Protein AF-A0A519R8Z2-F1 (afdb_monomer_lite)

pLDDT: mean 84.13, std 6.94, range [54.97, 96.38]

Sequence (115 aa):
MSITLKQIQAIGHFLSYYRSDLIYINQFQDFKRGNISAENYIKKDIGSFYSFLIEFR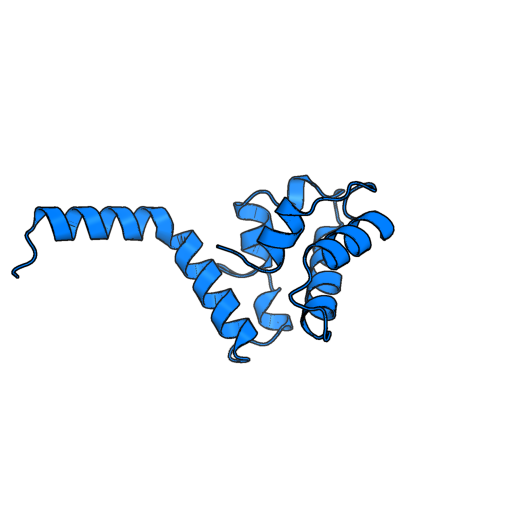VVRNFPSGTVHKLLAETAEWIKTAEADNVDLFAAKLANEGLTRGNLMVSMASKILFPL

Ra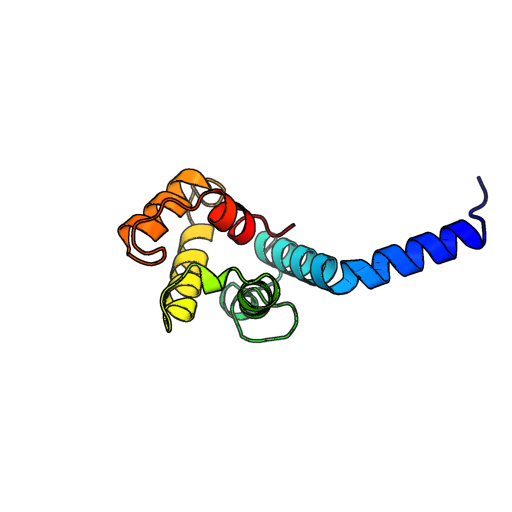dius of gyration: 16.5 Å; chains: 1; bounding box: 48×25×40 Å

Secondary structure (DSSP, 8-state):
-PPPHHHHHHHHHHHHHSHHHHHHHHHHHHHHTTSS-HHHHHSSSTTSHHHHHHHTTGGGGS-TT-HHHHHHHHHHHTTSTTTT-HHHHHHHHHHTTTTTT---HHHHHHHHS--

Foldseek 3Di:
DDQDPVNVVVVVVVCVVCVLLVLLQVLLVCVVVVVADLCRQCDPDRSHLLVVCVVVVLQVLFDPPCSVVVSVLLSVLCPDPCLVVLQVSLCVCLVVCGRPNDSDSVSSCCSSRVD

Structure (mmCIF, N/CA/C/O backbone):
data_AF-A0A519R8Z2-F1
#
_entry.id   AF-A0A519R8Z2-F1
#
loop_
_atom_site.group_PDB
_atom_site.id
_atom_site.type_symbol
_atom_site.label_atom_id
_atom_site.label_alt_id
_atom_site.label_comp_id
_atom_site.label_asym_id
_atom_site.label_entity_id
_atom_site.label_seq_id
_atom_site.pdbx_PDB_ins_code
_atom_site.Cartn_x
_atom_site.Cartn_y
_atom_site.Cartn_z
_atom_site.occupancy
_atom_site.B_iso_or_equiv
_atom_site.auth_seq_id
_atom_site.auth_comp_id
_atom_site.auth_asym_id
_atom_site.auth_atom_id
_atom_site.pdbx_PDB_model_num
ATOM 1 N N . MET A 1 1 ? 27.639 -12.906 -22.814 1.00 56.62 1 MET A N 1
ATOM 2 C CA . MET A 1 1 ? 26.618 -12.273 -23.679 1.00 56.62 1 MET A CA 1
ATOM 3 C C . MET A 1 1 ? 26.736 -10.765 -23.474 1.00 56.62 1 MET A C 1
ATOM 5 O O . MET A 1 1 ? 26.652 -10.339 -22.332 1.00 56.62 1 MET A O 1
ATOM 9 N N . SER A 1 2 ? 27.067 -9.990 -24.513 1.00 70.31 2 SER A N 1
ATOM 10 C CA . SER A 1 2 ? 27.267 -8.531 -24.414 1.00 70.31 2 SER A CA 1
ATOM 11 C C . SER A 1 2 ? 25.931 -7.806 -24.593 1.00 70.31 2 SER A C 1
ATOM 13 O O . SER A 1 2 ? 25.198 -8.119 -25.530 1.00 70.31 2 SER A O 1
ATOM 15 N N . ILE A 1 3 ? 25.603 -6.875 -23.694 1.00 73.50 3 ILE A N 1
ATOM 16 C CA . ILE A 1 3 ? 24.397 -6.043 -23.794 1.00 73.50 3 ILE A CA 1
ATOM 17 C C . ILE A 1 3 ? 24.627 -4.981 -24.880 1.00 73.50 3 ILE A C 1
ATOM 19 O O . ILE A 1 3 ? 25.609 -4.244 -24.854 1.00 73.50 3 ILE A O 1
ATOM 23 N N . THR A 1 4 ? 23.711 -4.892 -25.840 1.00 91.38 4 THR A N 1
ATOM 24 C CA . THR A 1 4 ? 23.748 -3.914 -26.939 1.00 91.38 4 THR A CA 1
ATOM 25 C C . THR A 1 4 ? 23.220 -2.543 -26.503 1.00 91.38 4 THR A C 1
ATOM 27 O O . THR A 1 4 ? 22.383 -2.444 -25.606 1.00 91.38 4 THR A O 1
ATOM 30 N N . LEU A 1 5 ? 23.622 -1.469 -27.194 1.00 91.75 5 LEU A N 1
ATOM 31 C CA . LEU A 1 5 ? 23.120 -0.109 -26.933 1.00 91.75 5 LEU A CA 1
ATOM 32 C C . LEU A 1 5 ? 21.580 -0.021 -26.970 1.00 91.75 5 LEU A C 1
ATOM 34 O O . LEU A 1 5 ? 20.979 0.657 -26.141 1.00 91.75 5 LEU A O 1
ATOM 38 N N . LYS A 1 6 ? 20.936 -0.767 -27.879 1.00 90.25 6 LYS A N 1
ATOM 39 C CA . LYS A 1 6 ? 19.469 -0.849 -27.973 1.00 90.25 6 LYS A CA 1
ATOM 40 C C . LYS A 1 6 ? 18.841 -1.472 -26.727 1.00 90.25 6 LYS A C 1
ATOM 42 O O . LYS A 1 6 ? 17.801 -1.009 -26.275 1.00 90.25 6 LYS A O 1
ATOM 47 N N . GLN A 1 7 ? 19.472 -2.500 -26.159 1.00 88.94 7 GLN A N 1
ATOM 48 C CA . GLN A 1 7 ? 19.004 -3.121 -24.918 1.00 88.94 7 GLN A CA 1
ATOM 49 C C . GLN A 1 7 ? 19.158 -2.166 -23.729 1.00 88.94 7 GLN A C 1
ATOM 51 O O . GLN A 1 7 ? 18.234 -2.061 -22.931 1.00 88.94 7 GLN A O 1
ATOM 56 N N . ILE A 1 8 ? 20.261 -1.411 -23.648 1.00 90.31 8 ILE A N 1
ATOM 57 C CA . ILE A 1 8 ? 20.450 -0.382 -22.609 1.00 90.31 8 ILE A CA 1
ATOM 58 C C . ILE A 1 8 ? 19.357 0.689 -22.703 1.00 90.31 8 ILE A C 1
ATOM 60 O O . ILE A 1 8 ? 18.742 1.029 -21.696 1.00 90.31 8 ILE A O 1
ATOM 64 N N . GLN A 1 9 ? 19.072 1.186 -23.910 1.00 90.12 9 GLN A N 1
ATOM 65 C CA . GLN A 1 9 ? 18.017 2.179 -24.134 1.00 90.12 9 GLN A CA 1
ATOM 66 C C . GLN A 1 9 ? 16.630 1.637 -23.780 1.00 90.12 9 GLN A C 1
ATOM 68 O O . GLN A 1 9 ? 15.874 2.310 -23.085 1.00 90.12 9 GLN A O 1
ATOM 73 N N . ALA A 1 10 ? 16.305 0.414 -24.204 1.00 86.88 10 ALA A N 1
ATOM 74 C CA . ALA A 1 10 ? 15.031 -0.220 -23.879 1.00 86.88 10 ALA A CA 1
ATOM 75 C C . ALA A 1 10 ? 14.844 -0.380 -22.361 1.00 86.88 10 ALA A C 1
ATOM 77 O O . ALA A 1 10 ? 13.778 -0.058 -21.839 1.00 86.88 10 ALA A O 1
ATOM 78 N N . ILE A 1 11 ? 15.893 -0.798 -21.643 1.00 87.75 11 ILE A N 1
ATOM 79 C CA . ILE A 1 11 ? 15.880 -0.893 -20.178 1.00 87.75 11 ILE A CA 1
ATOM 80 C C . ILE A 1 11 ? 15.718 0.495 -19.548 1.00 87.75 11 ILE A C 1
ATOM 82 O O . ILE A 1 11 ? 14.903 0.660 -18.647 1.00 87.75 11 ILE A O 1
ATOM 86 N N . GLY A 1 12 ? 16.434 1.509 -20.040 1.00 85.50 12 GLY A N 1
ATOM 87 C CA . GLY A 1 12 ? 16.301 2.885 -19.557 1.00 85.50 12 GLY A CA 1
ATOM 88 C C . GLY A 1 12 ? 14.881 3.436 -19.715 1.00 85.50 12 GLY A C 1
ATOM 89 O O . GLY A 1 12 ? 14.336 4.014 -18.777 1.00 85.50 12 GLY A O 1
ATOM 90 N N . HIS A 1 13 ? 14.248 3.203 -20.868 1.00 85.06 13 HIS A N 1
ATOM 91 C CA . HIS A 1 13 ? 12.859 3.597 -21.106 1.00 85.06 13 HIS A CA 1
ATOM 92 C C . HIS A 1 13 ? 11.881 2.847 -20.204 1.00 85.06 13 HIS A C 1
ATOM 94 O O . HIS A 1 13 ? 11.001 3.477 -19.623 1.00 85.06 13 HIS A O 1
ATOM 100 N N . PHE A 1 14 ? 12.061 1.535 -20.043 1.00 81.56 14 PHE A N 1
ATOM 101 C CA . PHE A 1 14 ? 11.261 0.728 -19.127 1.00 81.56 14 PHE A CA 1
ATOM 102 C C . PHE A 1 14 ? 11.357 1.264 -17.691 1.00 81.56 14 PHE A C 1
ATOM 104 O O . PHE A 1 14 ? 10.345 1.609 -17.090 1.00 81.56 14 PHE A O 1
ATOM 111 N N . LEU A 1 15 ? 12.572 1.435 -17.164 1.00 82.12 15 LEU A N 1
ATOM 112 C CA . LEU A 1 15 ? 12.787 1.942 -15.806 1.00 82.12 15 LEU A CA 1
ATOM 113 C C . LEU A 1 15 ? 12.250 3.364 -15.620 1.00 82.12 15 LEU A C 1
ATOM 115 O O . LEU A 1 15 ? 11.738 3.685 -14.554 1.00 82.12 15 LEU A O 1
ATOM 119 N N . SER A 1 16 ? 12.348 4.216 -16.644 1.00 80.62 16 SER A N 1
ATOM 120 C CA . SER A 1 16 ? 11.784 5.565 -16.589 1.00 80.62 16 SER A CA 1
ATOM 121 C C . SER A 1 16 ? 10.258 5.553 -16.578 1.00 80.62 16 SER A C 1
ATOM 123 O O . SER A 1 16 ? 9.664 6.407 -15.925 1.00 80.62 16 SER A O 1
ATOM 125 N N . TYR A 1 17 ? 9.634 4.627 -17.309 1.00 83.69 17 TYR A N 1
ATOM 126 C CA . TYR A 1 17 ? 8.181 4.500 -17.382 1.00 83.69 17 TYR A CA 1
ATOM 127 C C . TYR A 1 17 ? 7.602 3.995 -16.056 1.00 83.69 17 TYR A C 1
ATOM 129 O O . TYR A 1 17 ? 6.640 4.567 -15.559 1.00 83.69 17 TYR A O 1
ATOM 137 N N . TYR A 1 18 ? 8.248 2.995 -15.451 1.00 83.69 18 TYR A N 1
ATOM 138 C CA . TYR A 1 18 ? 7.818 2.368 -14.195 1.00 83.69 18 TYR A CA 1
ATOM 139 C C . TYR A 1 18 ? 8.465 2.976 -12.947 1.00 83.69 18 TYR A C 1
ATOM 141 O O . TYR A 1 18 ? 8.435 2.388 -11.868 1.00 83.69 18 TYR A O 1
ATOM 149 N N . ARG A 1 19 ? 9.112 4.142 -13.067 1.00 84.44 19 ARG A N 1
ATOM 150 C CA . ARG A 1 19 ? 9.895 4.722 -11.967 1.00 84.44 19 ARG A CA 1
ATOM 151 C C . ARG A 1 19 ? 9.046 4.930 -10.713 1.00 84.44 19 ARG A C 1
ATOM 153 O O . ARG A 1 19 ? 9.517 4.624 -9.622 1.00 84.44 19 ARG A O 1
ATOM 160 N N . SER A 1 20 ? 7.830 5.453 -10.871 1.00 81.38 20 SER A N 1
ATOM 161 C CA . SER A 1 20 ? 6.898 5.651 -9.757 1.00 81.38 20 SER A CA 1
ATOM 162 C C . SER A 1 20 ? 6.493 4.317 -9.134 1.00 81.38 20 SER A C 1
ATOM 164 O O . SER A 1 20 ? 6.625 4.165 -7.923 1.00 81.38 20 SER A O 1
ATOM 166 N N . ASP A 1 21 ? 6.085 3.335 -9.947 1.00 81.69 21 ASP A N 1
ATOM 167 C CA . ASP A 1 21 ? 5.695 1.999 -9.476 1.00 81.69 21 ASP A CA 1
ATOM 168 C C . ASP A 1 21 ? 6.823 1.357 -8.651 1.00 81.69 21 ASP A C 1
ATOM 170 O O . ASP A 1 21 ? 6.616 0.939 -7.514 1.00 81.69 21 ASP A O 1
ATOM 174 N N . LEU A 1 22 ? 8.060 1.393 -9.162 1.00 83.81 22 LEU A N 1
ATOM 175 C CA . LEU A 1 22 ? 9.239 0.855 -8.476 1.00 83.81 22 LEU A CA 1
ATOM 176 C C . LEU A 1 22 ? 9.524 1.549 -7.135 1.00 83.81 22 LEU A C 1
ATOM 178 O O . LEU A 1 22 ? 9.962 0.889 -6.191 1.00 83.81 22 LEU A O 1
ATOM 182 N N . ILE A 1 23 ? 9.271 2.858 -7.026 1.00 86.62 23 ILE A N 1
ATOM 183 C CA . ILE A 1 23 ? 9.398 3.590 -5.757 1.00 86.62 23 ILE A CA 1
ATOM 184 C C . ILE A 1 23 ? 8.367 3.076 -4.745 1.00 86.62 23 ILE A C 1
ATOM 186 O O . ILE A 1 23 ? 8.739 2.788 -3.606 1.00 86.62 23 ILE A O 1
ATOM 190 N N . TYR A 1 24 ? 7.102 2.929 -5.150 1.00 85.06 24 TYR A N 1
ATOM 191 C CA . TYR A 1 24 ? 6.031 2.454 -4.269 1.00 85.06 24 TYR A CA 1
ATOM 192 C C . TYR A 1 24 ? 6.246 1.004 -3.823 1.00 85.06 24 TYR A C 1
ATOM 194 O O . TYR A 1 24 ? 6.123 0.713 -2.630 1.00 85.06 24 TYR A O 1
ATOM 202 N N . ILE A 1 25 ? 6.649 0.120 -4.744 1.00 82.69 25 ILE A N 1
ATOM 203 C CA . ILE A 1 25 ? 7.022 -1.266 -4.429 1.00 82.69 25 ILE A CA 1
ATOM 204 C C . ILE A 1 25 ? 8.157 -1.278 -3.404 1.00 82.69 25 ILE A C 1
ATOM 206 O O . ILE A 1 25 ? 8.071 -1.985 -2.400 1.00 82.69 25 ILE A O 1
ATOM 210 N N . ASN A 1 26 ? 9.216 -0.489 -3.621 1.00 85.19 26 ASN A N 1
ATOM 211 C CA . ASN A 1 26 ? 10.356 -0.476 -2.709 1.00 85.19 26 ASN A CA 1
ATOM 212 C C . ASN A 1 26 ? 9.964 0.025 -1.310 1.00 85.19 26 ASN A C 1
ATOM 214 O O . ASN A 1 26 ? 10.293 -0.630 -0.324 1.00 85.19 26 ASN A O 1
ATOM 218 N N . GLN A 1 27 ? 9.206 1.124 -1.212 1.00 85.44 27 GLN A N 1
ATOM 219 C CA . GLN A 1 27 ? 8.735 1.629 0.084 1.00 85.44 27 GLN A CA 1
ATOM 220 C C . GLN A 1 27 ? 7.832 0.625 0.812 1.00 85.44 27 GLN A C 1
ATOM 222 O O . GLN A 1 27 ? 7.939 0.475 2.028 1.00 85.44 27 GLN A O 1
ATOM 227 N N . PHE A 1 28 ? 6.973 -0.094 0.086 1.00 83.38 28 PHE A N 1
ATOM 228 C CA . PHE A 1 28 ? 6.140 -1.141 0.676 1.00 83.38 28 PHE A CA 1
ATOM 229 C C . PHE A 1 28 ? 6.970 -2.322 1.204 1.00 83.38 28 PHE A C 1
ATOM 231 O O . PHE A 1 28 ? 6.727 -2.806 2.310 1.00 83.38 28 PHE A O 1
ATOM 238 N N . GLN A 1 29 ? 7.982 -2.766 0.453 1.00 83.31 29 GLN A N 1
ATOM 239 C CA . GLN A 1 29 ? 8.890 -3.829 0.896 1.00 83.31 29 GLN A CA 1
ATOM 240 C C . GLN A 1 29 ? 9.707 -3.410 2.120 1.00 83.31 29 GLN A C 1
ATOM 242 O O . GLN A 1 29 ? 9.857 -4.193 3.057 1.00 83.31 29 GLN A O 1
ATOM 247 N N . ASP A 1 30 ? 10.199 -2.172 2.141 1.00 86.50 30 ASP A N 1
ATOM 248 C CA . ASP A 1 30 ? 10.903 -1.616 3.294 1.00 86.50 30 ASP A CA 1
ATOM 249 C C . ASP A 1 30 ? 9.993 -1.540 4.526 1.00 86.50 30 ASP A C 1
ATOM 251 O O . ASP A 1 30 ? 10.415 -1.907 5.624 1.00 86.50 30 ASP A O 1
ATOM 255 N N . PHE A 1 31 ? 8.724 -1.168 4.351 1.00 83.81 31 PHE A N 1
ATOM 256 C CA . PHE A 1 31 ? 7.726 -1.235 5.415 1.00 83.81 31 PHE A CA 1
ATOM 257 C C . PHE A 1 31 ? 7.514 -2.677 5.925 1.00 83.81 31 PHE A C 1
ATOM 259 O O . PHE A 1 31 ? 7.633 -2.919 7.125 1.00 83.81 31 PHE A O 1
ATOM 266 N N . LYS A 1 32 ? 7.287 -3.665 5.043 1.00 79.88 32 LYS A N 1
ATOM 267 C CA . LYS A 1 32 ? 7.092 -5.079 5.444 1.00 79.88 32 LYS A CA 1
ATOM 268 C C . LYS A 1 32 ? 8.315 -5.676 6.152 1.00 79.88 32 LYS A C 1
ATOM 270 O O . LYS A 1 32 ? 8.159 -6.575 6.973 1.00 79.88 32 LYS A O 1
ATOM 275 N N . ARG A 1 33 ? 9.521 -5.184 5.851 1.00 85.75 33 ARG A N 1
ATOM 276 C CA . ARG A 1 33 ? 10.778 -5.576 6.517 1.00 85.75 33 ARG A CA 1
ATOM 277 C C . ARG A 1 33 ? 11.027 -4.843 7.839 1.00 85.75 33 ARG A C 1
ATOM 279 O O . ARG A 1 33 ? 11.985 -5.176 8.528 1.00 85.75 33 ARG A O 1
ATOM 286 N N . GLY A 1 34 ? 10.195 -3.861 8.191 1.00 84.31 34 GLY A N 1
ATOM 287 C CA . GLY A 1 34 ? 10.364 -3.035 9.387 1.00 84.31 34 GLY A CA 1
ATOM 288 C C . GLY A 1 34 ? 11.421 -1.933 9.250 1.00 84.31 34 GLY A C 1
ATOM 289 O O . GLY A 1 34 ? 11.797 -1.327 10.249 1.00 84.31 34 GLY A O 1
ATOM 290 N N . ASN A 1 35 ? 11.890 -1.647 8.030 1.00 87.62 35 ASN A N 1
ATOM 291 C CA . ASN A 1 35 ? 12.857 -0.576 7.758 1.00 87.62 35 ASN A CA 1
ATOM 292 C C . ASN A 1 35 ? 12.209 0.819 7.804 1.00 87.62 35 ASN A C 1
ATOM 294 O O . ASN A 1 35 ? 12.898 1.822 7.980 1.00 87.62 35 ASN A O 1
ATOM 298 N N . ILE A 1 36 ? 10.886 0.890 7.628 1.00 86.00 36 ILE A N 1
ATOM 299 C CA . ILE A 1 36 ? 10.081 2.114 7.695 1.00 86.00 36 ILE A CA 1
ATOM 300 C C . ILE A 1 36 ? 8.940 1.862 8.683 1.00 86.00 36 ILE A C 1
ATOM 302 O O . ILE A 1 36 ? 8.279 0.827 8.617 1.00 86.00 36 ILE A O 1
ATOM 306 N N . SER A 1 37 ? 8.698 2.802 9.600 1.00 82.88 37 SER A N 1
ATOM 307 C CA . SER A 1 37 ? 7.577 2.700 10.541 1.00 82.88 37 SER A CA 1
ATOM 308 C C . SER A 1 37 ? 6.230 2.891 9.835 1.00 82.88 37 SER A C 1
ATOM 310 O O . SER A 1 37 ? 6.153 3.523 8.778 1.00 82.88 37 SER A O 1
ATOM 312 N N . ALA A 1 38 ? 5.147 2.388 10.433 1.00 76.88 38 ALA A N 1
ATOM 313 C CA . ALA A 1 38 ? 3.802 2.561 9.884 1.00 76.88 38 ALA A CA 1
ATOM 314 C C . ALA A 1 38 ? 3.440 4.048 9.718 1.00 76.88 38 ALA A C 1
ATOM 316 O O . ALA A 1 38 ? 2.884 4.431 8.692 1.00 76.88 38 ALA A O 1
ATOM 317 N N . GLU A 1 39 ? 3.818 4.896 10.681 1.00 81.19 39 GLU A N 1
ATOM 318 C CA . GLU A 1 39 ? 3.562 6.341 10.659 1.00 81.19 39 GLU A CA 1
ATOM 319 C C . GLU A 1 39 ? 4.266 7.018 9.480 1.00 81.19 39 GLU A C 1
ATOM 321 O O . GLU A 1 39 ? 3.678 7.866 8.810 1.00 81.19 39 GLU A O 1
ATOM 326 N N . ASN A 1 40 ? 5.509 6.617 9.198 1.00 79.50 40 ASN A N 1
ATOM 327 C CA . ASN A 1 40 ? 6.273 7.138 8.069 1.00 79.50 40 ASN A CA 1
ATOM 328 C C . ASN A 1 40 ? 5.723 6.636 6.729 1.00 79.50 40 ASN A C 1
ATOM 330 O O . ASN A 1 40 ? 5.668 7.403 5.772 1.00 79.50 40 ASN A O 1
ATOM 334 N N . TYR A 1 41 ? 5.267 5.383 6.664 1.00 79.00 41 TYR A N 1
ATOM 335 C CA . TYR A 1 41 ? 4.706 4.795 5.447 1.00 79.00 41 TYR A CA 1
ATOM 336 C C . TYR A 1 41 ? 3.394 5.472 5.004 1.00 79.00 41 TYR A C 1
ATOM 338 O O . TYR A 1 41 ? 3.168 5.668 3.807 1.00 79.00 41 TYR A O 1
ATOM 346 N N . ILE A 1 42 ? 2.543 5.879 5.955 1.00 78.12 42 ILE A N 1
ATOM 347 C CA . ILE A 1 42 ? 1.240 6.515 5.675 1.00 78.12 42 ILE A CA 1
ATOM 348 C C . ILE A 1 42 ? 1.288 8.048 5.591 1.00 78.12 42 ILE A C 1
ATOM 350 O O . ILE A 1 42 ? 0.281 8.680 5.254 1.00 78.12 42 ILE A O 1
ATOM 354 N N . LYS A 1 43 ? 2.426 8.669 5.918 1.00 81.62 43 LYS A N 1
ATOM 355 C CA . LYS A 1 43 ? 2.588 10.125 5.882 1.00 81.62 43 LYS A CA 1
ATOM 356 C C . LYS A 1 43 ? 2.512 10.637 4.445 1.00 81.62 43 LYS A C 1
ATOM 358 O O . LYS A 1 43 ? 2.995 9.992 3.527 1.00 81.62 43 LYS A O 1
ATOM 363 N N . LYS A 1 44 ? 1.925 11.819 4.239 1.00 79.44 44 LYS A N 1
ATOM 364 C CA . LYS A 1 44 ? 1.787 12.450 2.917 1.00 79.44 44 LYS A CA 1
ATOM 365 C C . LYS A 1 44 ? 3.131 12.976 2.388 1.00 79.44 44 LYS A C 1
ATOM 367 O O . LYS A 1 44 ? 3.360 14.179 2.378 1.00 79.44 44 LYS A O 1
ATOM 372 N N . ASP A 1 45 ? 3.979 12.062 1.928 1.00 80.88 45 ASP A N 1
ATOM 373 C CA . ASP A 1 45 ? 5.276 12.331 1.297 1.00 80.88 45 ASP A CA 1
ATOM 374 C C . ASP A 1 45 ? 5.378 11.638 -0.081 1.00 80.88 45 ASP A C 1
ATOM 376 O O . ASP A 1 45 ? 4.558 10.783 -0.439 1.00 80.88 45 ASP A O 1
ATOM 380 N N . ILE A 1 46 ? 6.367 12.015 -0.897 1.00 77.25 46 ILE A N 1
ATOM 381 C CA . ILE A 1 46 ? 6.590 11.404 -2.221 1.00 77.25 46 ILE A CA 1
ATOM 382 C C . ILE A 1 46 ? 6.928 9.916 -2.054 1.00 77.25 46 ILE A C 1
ATOM 384 O O . ILE A 1 46 ? 7.781 9.550 -1.247 1.00 77.25 46 ILE A O 1
ATOM 388 N N . GLY A 1 47 ? 6.254 9.058 -2.824 1.00 72.56 47 GLY A N 1
ATOM 389 C CA . GLY A 1 47 ? 6.433 7.605 -2.763 1.00 72.56 47 GLY A CA 1
ATOM 390 C C . GLY A 1 47 ? 5.708 6.907 -1.605 1.00 72.56 47 GLY A C 1
ATOM 391 O O . GLY A 1 47 ? 5.676 5.683 -1.588 1.00 72.56 47 GLY A O 1
ATOM 392 N N . SER A 1 48 ? 5.095 7.659 -0.682 1.00 82.12 48 SER A N 1
ATOM 393 C CA . SER A 1 48 ? 4.336 7.102 0.448 1.00 82.12 48 SER A CA 1
ATOM 394 C C . SER A 1 48 ? 3.075 6.357 0.017 1.00 82.12 48 SER A C 1
ATOM 396 O O . SER A 1 48 ? 2.536 6.572 -1.074 1.00 82.12 48 SER A O 1
ATOM 398 N N . PHE A 1 49 ? 2.514 5.570 0.934 1.00 82.69 49 PHE A N 1
ATOM 399 C CA . PHE A 1 49 ? 1.227 4.916 0.722 1.00 82.69 49 PHE A CA 1
ATOM 400 C C . PHE A 1 49 ? 0.089 5.914 0.469 1.00 82.69 49 PHE A C 1
ATOM 402 O O . PHE A 1 49 ? -0.781 5.672 -0.365 1.00 82.69 49 PHE A O 1
ATOM 409 N N . TYR A 1 50 ? 0.117 7.086 1.115 1.00 82.44 50 TYR A N 1
ATOM 410 C CA . TYR A 1 50 ? -0.838 8.157 0.819 1.00 82.44 50 TYR A CA 1
ATOM 411 C C . TYR A 1 50 ? -0.760 8.573 -0.656 1.00 82.44 50 TYR A C 1
ATOM 413 O O . TYR A 1 50 ? -1.785 8.666 -1.333 1.00 82.44 50 TYR A O 1
ATOM 421 N N . SER A 1 51 ? 0.451 8.822 -1.161 1.00 8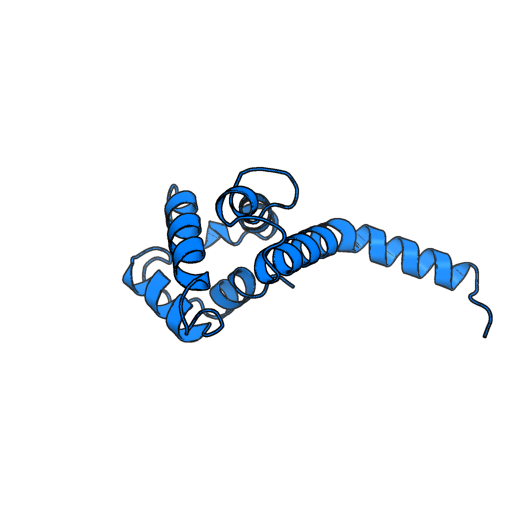3.06 51 SER A N 1
ATOM 422 C CA . SER A 1 51 ? 0.670 9.243 -2.549 1.00 83.06 51 SER A CA 1
ATOM 423 C C . SER A 1 51 ? 0.263 8.151 -3.540 1.00 83.06 51 SER A C 1
ATOM 425 O O . SER A 1 51 ? -0.417 8.459 -4.520 1.00 83.06 51 SER A O 1
ATOM 427 N N . PHE A 1 52 ? 0.538 6.882 -3.222 1.00 85.56 52 PHE A N 1
ATOM 428 C CA . PHE A 1 52 ? 0.064 5.722 -3.983 1.00 85.56 52 PHE A CA 1
ATOM 429 C C . PHE A 1 52 ? -1.465 5.721 -4.135 1.00 85.56 52 PHE A C 1
ATOM 431 O O . PHE A 1 52 ? -1.992 5.636 -5.247 1.00 85.56 52 PHE A O 1
ATOM 438 N N . LEU A 1 53 ? -2.204 5.882 -3.031 1.00 83.62 53 LEU A N 1
ATOM 439 C CA . LEU A 1 53 ? -3.669 5.855 -3.057 1.00 83.62 53 LEU A CA 1
ATOM 440 C C . LEU A 1 53 ? -4.264 6.931 -3.985 1.00 83.62 53 LEU A C 1
ATOM 442 O O . LEU A 1 53 ? -5.300 6.701 -4.625 1.00 83.62 53 LEU A O 1
ATOM 446 N N . ILE A 1 54 ? -3.617 8.099 -4.065 1.00 81.50 54 ILE A N 1
ATOM 447 C CA . ILE A 1 54 ? -4.012 9.204 -4.945 1.00 81.50 54 ILE A CA 1
ATOM 448 C C . ILE A 1 54 ? -3.610 8.927 -6.401 1.00 81.50 54 ILE A C 1
ATOM 450 O O . ILE A 1 54 ? -4.466 9.004 -7.287 1.00 81.50 54 ILE A O 1
ATOM 454 N N . GLU A 1 55 ? -2.339 8.599 -6.653 1.00 79.88 55 GLU A N 1
ATOM 455 C CA . GLU A 1 55 ? -1.760 8.431 -7.997 1.00 79.88 55 GLU A CA 1
ATOM 456 C C . GLU A 1 55 ? -2.445 7.296 -8.768 1.00 79.88 55 GLU A C 1
ATOM 458 O O . GLU A 1 55 ? -2.902 7.491 -9.897 1.00 79.88 55 GLU A O 1
ATOM 463 N N . PHE A 1 56 ? -2.674 6.158 -8.109 1.00 74.44 56 PHE A N 1
ATOM 464 C CA . PHE A 1 56 ? -3.362 5.002 -8.694 1.00 74.44 56 PHE A CA 1
ATOM 465 C C . PHE A 1 56 ? -4.886 5.091 -8.606 1.00 74.44 56 PHE A C 1
ATOM 467 O O . PHE A 1 56 ? -5.595 4.129 -8.914 1.00 74.44 56 PHE A O 1
ATOM 474 N N . ARG A 1 57 ? -5.417 6.259 -8.212 1.00 76.88 57 ARG A N 1
ATOM 475 C CA . ARG A 1 57 ? -6.856 6.556 -8.153 1.00 76.88 57 ARG A CA 1
ATOM 476 C C . ARG A 1 57 ? -7.646 5.575 -7.276 1.00 76.88 57 ARG A C 1
ATOM 478 O O . ARG A 1 57 ? -8.862 5.464 -7.438 1.00 76.88 57 ARG A O 1
ATOM 485 N N . VAL A 1 58 ? -6.985 4.911 -6.326 1.00 77.88 58 VAL A N 1
ATOM 486 C CA . VAL A 1 58 ? -7.597 3.970 -5.375 1.00 77.88 58 VAL A CA 1
ATOM 487 C C . VAL A 1 58 ? -8.672 4.686 -4.557 1.00 77.88 58 VAL A C 1
ATOM 489 O O . VAL A 1 58 ? -9.782 4.172 -4.420 1.00 77.88 58 VAL A O 1
ATOM 492 N N . VAL A 1 59 ? -8.397 5.930 -4.142 1.00 73.50 59 VAL A N 1
ATOM 493 C CA . VAL A 1 59 ? -9.321 6.786 -3.373 1.00 73.50 59 VAL A CA 1
ATOM 494 C C . VAL A 1 59 ? -10.656 7.086 -4.063 1.00 73.50 59 VAL A C 1
ATOM 496 O O . VAL A 1 59 ? -11.613 7.440 -3.384 1.00 73.50 59 VAL A O 1
ATOM 499 N N . ARG A 1 60 ? -10.774 6.938 -5.394 1.00 77.19 60 ARG A N 1
ATOM 500 C CA . ARG A 1 60 ? -12.039 7.212 -6.111 1.00 77.19 60 ARG A CA 1
ATOM 501 C C . ARG A 1 60 ? -13.165 6.257 -5.722 1.00 77.19 60 ARG A C 1
ATOM 503 O O . ARG A 1 60 ? -14.332 6.596 -5.890 1.00 77.19 60 ARG A O 1
ATOM 510 N N . ASN A 1 61 ? -12.809 5.084 -5.208 1.00 72.12 61 ASN A N 1
ATOM 511 C CA . ASN A 1 61 ? -13.759 4.088 -4.724 1.00 72.12 61 ASN A CA 1
ATOM 512 C C . ASN A 1 61 ? -14.298 4.406 -3.321 1.00 72.12 61 ASN A C 1
ATOM 514 O O . ASN A 1 61 ? -15.215 3.739 -2.845 1.00 72.12 61 ASN A O 1
ATOM 518 N N . PHE A 1 62 ? -13.759 5.437 -2.670 1.00 77.69 62 PHE A N 1
ATOM 519 C CA . PHE A 1 62 ? -14.093 5.804 -1.306 1.00 77.69 62 PHE A CA 1
ATOM 520 C C . PHE A 1 62 ? -14.919 7.104 -1.257 1.00 77.69 62 PHE A C 1
ATOM 522 O O . PHE A 1 62 ? -14.820 7.950 -2.153 1.00 77.69 62 PHE A O 1
ATOM 529 N N . PRO A 1 63 ? -15.777 7.298 -0.238 1.00 77.56 63 PRO A N 1
ATOM 530 C CA . PRO A 1 63 ? -16.401 8.590 0.026 1.00 77.56 63 PRO A CA 1
ATOM 531 C C . PRO A 1 63 ? -15.358 9.692 0.274 1.00 77.56 63 PRO A C 1
ATOM 533 O O . PRO A 1 63 ? -14.244 9.435 0.723 1.00 77.56 63 PRO A O 1
ATOM 536 N N . SER A 1 64 ? -15.721 10.948 0.005 1.00 75.81 64 SER A N 1
ATOM 537 C CA . SER A 1 64 ? -14.827 12.073 0.302 1.00 75.81 64 SER A CA 1
ATOM 538 C C . SER A 1 64 ? -14.498 12.124 1.800 1.00 75.81 64 SER A C 1
ATOM 540 O O . SER A 1 64 ? -15.365 11.877 2.635 1.00 75.81 64 SER A O 1
ATOM 542 N N . GLY A 1 6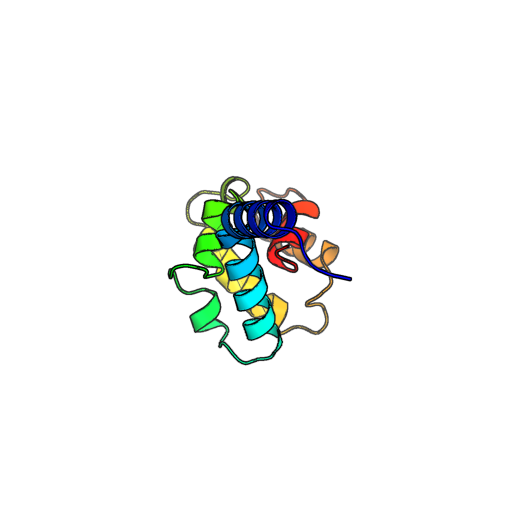5 ? -13.245 12.432 2.141 1.00 76.19 65 GLY A N 1
ATOM 543 C CA . GLY A 1 65 ? -12.791 12.549 3.532 1.00 76.19 65 GLY A CA 1
ATOM 544 C C . GLY A 1 65 ? -12.460 11.230 4.241 1.00 76.19 65 GLY A C 1
ATOM 545 O O . GLY A 1 65 ? -11.984 11.269 5.372 1.00 76.19 65 GLY A O 1
ATOM 546 N N . THR A 1 66 ? -12.628 10.065 3.608 1.00 82.81 66 THR A N 1
ATOM 547 C CA . THR A 1 66 ? -12.351 8.770 4.264 1.00 82.81 66 THR A CA 1
ATOM 548 C C . THR A 1 66 ? -10.922 8.262 4.083 1.00 82.81 66 THR A C 1
ATOM 550 O O . THR A 1 66 ? -10.569 7.242 4.667 1.00 82.81 66 THR A O 1
ATOM 553 N N . VAL A 1 67 ? -10.070 8.976 3.337 1.00 82.00 67 VAL A N 1
ATOM 554 C CA . VAL A 1 67 ? -8.667 8.586 3.096 1.00 82.00 67 VAL A CA 1
ATOM 555 C C . VAL A 1 67 ? -7.904 8.392 4.408 1.00 82.00 67 VAL A C 1
ATOM 557 O O . VAL A 1 67 ? -7.209 7.396 4.564 1.00 82.00 67 VAL A O 1
ATOM 560 N N . HIS A 1 68 ? -8.077 9.284 5.387 1.00 82.06 68 HIS A N 1
ATOM 561 C CA . HIS A 1 68 ? -7.437 9.133 6.699 1.00 82.06 68 HIS A CA 1
ATOM 562 C C . HIS A 1 68 ? -7.925 7.897 7.457 1.00 82.06 68 HIS A C 1
ATOM 564 O O . HIS A 1 68 ? -7.118 7.206 8.071 1.00 82.06 68 HIS A O 1
ATOM 570 N N . LYS A 1 69 ? -9.224 7.587 7.367 1.00 86.19 69 LYS A N 1
ATOM 571 C CA . LYS A 1 69 ? -9.786 6.373 7.962 1.00 86.19 69 LYS A CA 1
ATOM 572 C C . LYS A 1 69 ? -9.226 5.129 7.272 1.00 86.19 69 LYS A C 1
ATOM 574 O O . LYS A 1 69 ? -8.760 4.234 7.956 1.00 86.19 69 LYS A O 1
ATOM 579 N N . LEU A 1 70 ? -9.173 5.105 5.940 1.00 87.06 70 LEU A N 1
ATOM 580 C CA . LEU A 1 70 ? -8.563 4.006 5.188 1.00 87.06 70 LEU A CA 1
ATOM 581 C C . LEU A 1 70 ? -7.104 3.770 5.595 1.00 87.06 70 LEU A C 1
ATOM 583 O O . LEU A 1 70 ? -6.703 2.626 5.782 1.00 87.06 70 LEU A O 1
ATOM 587 N N . LEU A 1 71 ? -6.315 4.837 5.735 1.00 83.62 71 LEU A N 1
ATOM 588 C CA . LEU A 1 71 ? -4.919 4.735 6.162 1.00 83.62 71 LEU A CA 1
ATOM 589 C C . LEU A 1 71 ? -4.803 4.133 7.562 1.00 83.62 71 LEU A C 1
ATOM 591 O O . LEU A 1 71 ? -3.988 3.238 7.757 1.00 83.62 71 LEU A O 1
ATOM 595 N N . ALA A 1 72 ? -5.636 4.580 8.505 1.00 85.06 72 ALA A N 1
ATOM 596 C CA . ALA A 1 72 ? -5.668 4.037 9.860 1.00 85.06 72 ALA A CA 1
ATOM 597 C C . ALA A 1 72 ? -6.077 2.554 9.873 1.00 85.06 72 ALA A C 1
ATOM 599 O O . ALA A 1 72 ? -5.378 1.733 10.457 1.00 85.06 72 ALA A O 1
ATOM 600 N N . GLU A 1 73 ? -7.149 2.192 9.165 1.00 88.44 73 GLU A N 1
ATOM 601 C CA . GLU A 1 73 ? -7.614 0.802 9.081 1.00 88.44 73 GLU A CA 1
ATOM 602 C C . GLU A 1 73 ? -6.576 -0.107 8.419 1.00 88.44 73 GLU A C 1
ATOM 604 O O . GLU A 1 73 ? -6.358 -1.228 8.869 1.00 88.44 73 GLU A O 1
ATOM 609 N N . THR A 1 74 ? -5.892 0.381 7.381 1.00 86.75 74 THR A N 1
ATOM 610 C CA . THR A 1 74 ? -4.806 -0.365 6.729 1.00 86.75 74 THR A CA 1
ATOM 611 C C . THR A 1 74 ? -3.628 -0.544 7.689 1.00 86.75 74 THR A C 1
ATOM 613 O O . THR A 1 74 ? -3.102 -1.647 7.802 1.00 86.75 74 THR A O 1
ATOM 616 N N . ALA A 1 75 ? -3.239 0.511 8.415 1.00 83.12 75 ALA A N 1
ATOM 617 C CA . ALA A 1 75 ? -2.138 0.475 9.378 1.00 83.12 75 ALA A CA 1
ATOM 618 C C . ALA A 1 75 ? -2.384 -0.503 10.536 1.00 83.12 75 ALA A C 1
ATOM 620 O O . ALA A 1 75 ? -1.440 -1.132 11.012 1.00 83.12 75 ALA A O 1
ATOM 621 N N . GLU A 1 76 ? -3.632 -0.655 10.974 1.00 86.94 76 GLU A N 1
ATOM 622 C CA . GLU A 1 76 ? -3.998 -1.658 11.974 1.00 86.94 76 GLU A CA 1
ATOM 623 C C . GLU A 1 76 ? -4.102 -3.059 11.366 1.00 86.94 76 GLU A C 1
ATOM 625 O O . GLU A 1 76 ? -3.596 -4.020 11.944 1.00 86.94 76 GLU A O 1
ATOM 630 N N . TRP A 1 77 ? -4.677 -3.187 10.167 1.00 90.38 77 TRP A N 1
ATOM 631 C CA . TRP A 1 77 ? -4.845 -4.471 9.483 1.00 90.38 77 TRP A CA 1
ATOM 632 C C . TRP A 1 77 ? -3.527 -5.217 9.274 1.00 90.38 77 TRP A C 1
ATOM 634 O O . TRP A 1 77 ? -3.409 -6.402 9.588 1.00 90.38 77 TRP A O 1
ATOM 644 N N . ILE A 1 78 ? -2.511 -4.510 8.782 1.00 84.06 78 ILE A N 1
ATOM 645 C CA . ILE A 1 78 ? -1.202 -5.086 8.448 1.00 84.06 78 ILE A CA 1
ATOM 646 C C . ILE A 1 78 ? -0.405 -5.571 9.670 1.00 84.06 78 ILE A C 1
ATOM 648 O O . ILE A 1 78 ? 0.608 -6.243 9.496 1.00 84.06 78 ILE A O 1
ATOM 652 N N . LYS A 1 79 ? -0.853 -5.260 10.895 1.00 84.12 79 LYS A N 1
ATOM 653 C CA . LYS A 1 79 ? -0.277 -5.766 12.155 1.00 84.12 79 LYS A CA 1
ATOM 654 C C . LYS A 1 79 ? -0.921 -7.079 12.621 1.00 84.12 79 LYS A C 1
ATOM 656 O O . LYS A 1 79 ? -0.462 -7.669 13.596 1.00 84.12 79 LYS A O 1
ATOM 661 N N . THR A 1 80 ? -2.000 -7.517 11.975 1.00 87.81 80 THR A N 1
ATOM 662 C CA . THR A 1 80 ? -2.747 -8.722 12.359 1.00 87.81 80 THR A CA 1
ATOM 663 C C . THR A 1 80 ? -2.152 -9.991 11.742 1.00 87.81 80 THR A C 1
ATOM 665 O O . THR A 1 80 ? -1.373 -9.933 10.793 1.00 87.81 80 THR A O 1
ATOM 668 N N . ALA A 1 81 ? -2.563 -11.161 12.243 1.00 89.56 81 ALA A N 1
ATOM 669 C CA . ALA A 1 81 ? -2.209 -12.452 11.641 1.00 89.56 81 ALA A CA 1
ATOM 670 C C . ALA A 1 81 ? -2.810 -12.648 10.232 1.00 89.56 81 ALA A C 1
ATOM 672 O O . ALA A 1 81 ? -2.310 -13.454 9.457 1.00 89.56 81 ALA A O 1
ATOM 673 N N . GLU A 1 82 ? -3.848 -11.880 9.890 1.00 91.06 82 GLU A N 1
ATOM 674 C CA . GLU A 1 82 ? -4.571 -11.938 8.616 1.00 91.06 82 GLU A CA 1
ATOM 675 C C . GLU A 1 82 ? -4.088 -10.859 7.628 1.00 91.06 82 GLU A C 1
ATOM 677 O O . GLU A 1 82 ? -4.788 -10.531 6.671 1.00 91.06 82 GLU A O 1
ATOM 682 N N . ALA A 1 83 ? -2.898 -10.282 7.840 1.00 86.31 83 ALA A N 1
ATOM 683 C CA . ALA A 1 83 ? -2.385 -9.153 7.057 1.00 86.31 83 ALA A CA 1
ATOM 684 C C . ALA A 1 83 ? -2.383 -9.397 5.536 1.00 86.31 83 ALA A C 1
ATOM 686 O O . ALA A 1 83 ? -2.555 -8.453 4.767 1.00 86.31 83 ALA A O 1
ATOM 687 N N . ASP A 1 84 ? -2.232 -10.653 5.113 1.00 87.94 84 ASP A N 1
ATOM 688 C CA . ASP A 1 84 ? -2.180 -11.049 3.705 1.00 87.94 84 ASP A CA 1
ATOM 689 C C . ASP A 1 84 ? -3.552 -11.536 3.161 1.00 87.94 84 ASP A C 1
ATOM 691 O O . ASP A 1 84 ? -3.674 -11.887 1.985 1.00 87.94 84 ASP A O 1
ATOM 695 N N . ASN A 1 85 ? -4.611 -11.528 3.983 1.00 93.88 85 ASN A N 1
ATOM 696 C CA . ASN A 1 85 ? -5.959 -11.971 3.618 1.00 93.88 85 ASN A CA 1
ATOM 697 C C . ASN A 1 85 ? -6.772 -10.846 2.948 1.00 93.88 85 ASN A C 1
ATOM 699 O O . ASN A 1 85 ? -7.459 -10.050 3.596 1.00 93.88 85 ASN A O 1
ATOM 703 N N . VAL A 1 86 ? -6.697 -10.790 1.616 1.00 93.62 86 VAL A N 1
ATOM 704 C CA . VAL A 1 86 ? -7.341 -9.752 0.791 1.00 93.62 86 VAL A CA 1
ATOM 705 C C . VAL A 1 86 ? -8.859 -9.738 0.930 1.00 93.62 86 VAL A C 1
ATOM 707 O O . VAL A 1 86 ? -9.452 -8.663 1.040 1.00 93.62 86 VAL A O 1
ATOM 710 N N . ASP A 1 87 ? -9.494 -10.907 0.895 1.00 95.12 87 ASP A N 1
ATOM 711 C CA . ASP A 1 87 ? -10.954 -11.010 0.895 1.00 95.12 87 ASP A CA 1
ATOM 712 C C . ASP A 1 87 ? -11.532 -10.523 2.222 1.00 95.12 87 ASP A C 1
ATOM 714 O O . ASP A 1 87 ? -12.499 -9.754 2.247 1.00 95.12 87 ASP A O 1
ATOM 718 N N . LEU A 1 88 ? -10.888 -10.900 3.330 1.00 96.38 88 LEU A N 1
ATOM 719 C CA . LEU A 1 88 ? -11.302 -10.467 4.658 1.00 96.38 88 LEU A CA 1
ATOM 720 C C . LEU A 1 88 ? -11.100 -8.958 4.844 1.00 96.38 88 LEU A C 1
ATOM 722 O O . LEU A 1 88 ? -11.977 -8.282 5.388 1.00 96.38 88 LEU A O 1
ATOM 726 N N . PHE A 1 89 ? -10.005 -8.404 4.319 1.00 95.19 89 PHE A N 1
ATOM 727 C CA . PHE A 1 89 ? -9.790 -6.961 4.335 1.00 95.19 89 PHE A CA 1
ATOM 728 C C . PHE A 1 89 ? -10.841 -6.215 3.501 1.00 95.19 89 PHE A C 1
ATOM 730 O O . PHE A 1 89 ? -11.418 -5.229 3.960 1.00 95.19 89 PHE A O 1
ATOM 737 N N . ALA A 1 90 ? -11.163 -6.709 2.301 1.00 94.38 90 ALA A N 1
ATOM 738 C CA . ALA A 1 90 ? -12.206 -6.130 1.456 1.00 94.38 90 ALA A CA 1
ATOM 739 C C . ALA A 1 90 ? -13.580 -6.141 2.147 1.00 94.38 90 ALA A C 1
ATOM 741 O O . ALA A 1 90 ? -14.315 -5.152 2.067 1.00 94.38 90 ALA A O 1
ATOM 742 N N . ALA A 1 91 ? -13.908 -7.226 2.856 1.00 96.19 91 ALA A N 1
ATOM 743 C CA . ALA A 1 91 ? -15.126 -7.335 3.652 1.00 96.19 91 ALA A CA 1
ATOM 744 C C . ALA A 1 91 ? -15.161 -6.332 4.809 1.00 96.19 91 ALA A C 1
ATOM 746 O O . ALA A 1 91 ? -16.172 -5.653 4.997 1.00 96.19 91 ALA A O 1
ATOM 747 N N . LYS A 1 92 ? -14.052 -6.168 5.540 1.00 95.00 92 LYS A N 1
ATOM 748 C CA . LYS A 1 92 ? -13.928 -5.158 6.601 1.00 95.00 92 LYS A CA 1
ATOM 749 C C . LYS A 1 92 ? -14.191 -3.746 6.067 1.00 95.00 92 LYS A C 1
ATOM 751 O O . LYS A 1 92 ? -15.051 -3.046 6.599 1.00 95.00 92 LYS A O 1
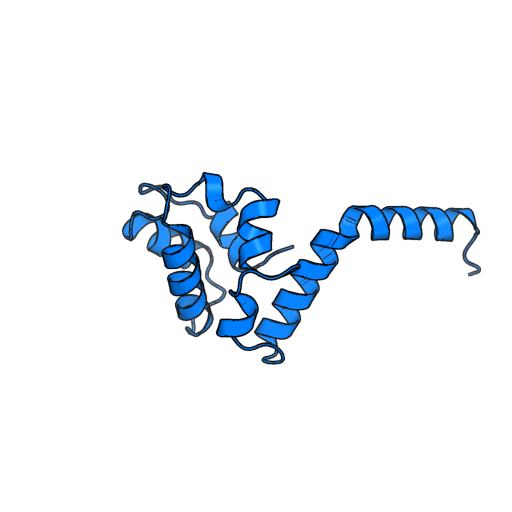ATOM 756 N N . LEU A 1 93 ? -13.539 -3.359 4.966 1.00 92.88 93 LEU A N 1
ATOM 757 C CA . LEU A 1 93 ? -13.731 -2.038 4.351 1.00 92.88 93 LEU A CA 1
ATOM 758 C C . LEU A 1 93 ? -15.185 -1.806 3.894 1.00 92.88 93 LEU A C 1
ATOM 760 O O . LEU A 1 93 ? -15.717 -0.703 4.048 1.00 92.88 93 LEU A O 1
ATOM 764 N N . ALA A 1 94 ? -15.842 -2.837 3.356 1.00 92.31 94 ALA A N 1
ATOM 765 C CA . ALA A 1 94 ? -17.249 -2.766 2.969 1.00 92.31 94 ALA A CA 1
ATOM 766 C C . ALA A 1 94 ? -18.169 -2.561 4.179 1.00 92.31 94 ALA A C 1
ATOM 768 O O . ALA A 1 94 ? -18.988 -1.637 4.172 1.00 92.31 94 ALA A O 1
ATOM 769 N N . ASN A 1 95 ? -17.984 -3.364 5.229 1.00 93.88 95 ASN A N 1
ATOM 770 C CA . ASN A 1 95 ? -18.785 -3.325 6.454 1.00 93.88 95 ASN A CA 1
ATOM 771 C C . ASN A 1 95 ? -18.637 -1.998 7.214 1.00 93.88 95 ASN A C 1
ATOM 773 O O . ASN A 1 95 ? -19.591 -1.509 7.811 1.00 93.88 95 ASN A O 1
ATOM 777 N N . GLU A 1 96 ? -17.465 -1.369 7.146 1.00 91.06 96 GLU A N 1
ATOM 778 C CA . GLU A 1 96 ? -17.198 -0.061 7.757 1.00 91.06 96 GLU A CA 1
ATOM 779 C C . GLU A 1 96 ? -17.672 1.132 6.911 1.00 91.06 96 GLU A C 1
ATOM 781 O O . GLU A 1 96 ? -17.416 2.293 7.264 1.00 91.06 96 GLU A O 1
ATOM 786 N N . GLY A 1 97 ? -18.329 0.859 5.779 1.00 88.25 97 GLY A N 1
ATOM 787 C CA . GLY A 1 97 ? -18.860 1.859 4.855 1.00 88.25 97 GLY A CA 1
ATOM 788 C C . GLY A 1 97 ? -17.795 2.578 4.023 1.00 88.25 97 GLY A C 1
ATOM 789 O O . GLY A 1 97 ? -18.130 3.492 3.266 1.00 88.25 97 GLY A O 1
ATOM 790 N N . LEU A 1 98 ? -16.525 2.168 4.109 1.00 88.81 98 LEU A N 1
ATOM 791 C CA . LEU A 1 98 ? -15.415 2.806 3.398 1.00 88.81 98 LEU A CA 1
ATOM 792 C C . LEU A 1 98 ? -15.537 2.649 1.881 1.00 88.81 98 LEU A C 1
ATOM 794 O O . LEU A 1 98 ? -15.179 3.565 1.150 1.00 88.81 98 LEU A O 1
ATOM 798 N N . THR A 1 99 ? -16.123 1.555 1.404 1.00 89.12 99 THR A N 1
ATOM 799 C CA . THR A 1 99 ? -16.382 1.302 -0.025 1.00 89.12 99 THR A CA 1
ATOM 800 C C . THR A 1 99 ? -17.871 1.374 -0.377 1.00 89.12 99 THR A C 1
ATOM 802 O O . THR A 1 99 ? -18.324 0.756 -1.343 1.00 89.12 99 THR A O 1
ATOM 805 N N . ARG A 1 100 ? -18.670 2.121 0.404 1.00 86.75 100 ARG A N 1
ATOM 806 C CA . ARG A 1 100 ? -20.135 2.230 0.228 1.00 86.75 100 ARG A CA 1
ATOM 807 C C . ARG A 1 100 ? -20.838 0.861 0.238 1.00 86.75 100 ARG A C 1
ATOM 809 O O . ARG A 1 100 ? -21.773 0.643 -0.525 1.00 86.75 100 ARG A O 1
ATOM 816 N N . GLY A 1 101 ? -20.341 -0.070 1.056 1.00 87.38 101 GLY A N 1
ATOM 817 C CA . GLY A 1 101 ? -20.856 -1.439 1.154 1.00 87.38 101 GLY A CA 1
ATOM 818 C C . GLY A 1 101 ? -20.405 -2.388 0.037 1.00 87.38 101 GLY A C 1
ATOM 819 O O . GLY A 1 101 ? -20.791 -3.552 0.049 1.00 87.38 101 GLY A O 1
ATOM 820 N N . ASN A 1 102 ? -19.583 -1.938 -0.918 1.00 88.81 102 ASN A N 1
ATOM 821 C CA . ASN A 1 102 ? -19.126 -2.790 -2.016 1.00 88.81 102 ASN A CA 1
ATOM 822 C C . ASN A 1 102 ? -17.905 -3.622 -1.612 1.00 88.81 102 ASN A C 1
ATOM 824 O O . ASN A 1 102 ? -16.892 -3.078 -1.167 1.00 88.81 102 ASN A O 1
ATOM 828 N N . LEU A 1 103 ? -17.955 -4.930 -1.857 1.00 92.06 103 LEU A N 1
ATOM 829 C CA . LEU A 1 103 ? -16.794 -5.813 -1.729 1.00 92.06 103 LEU A CA 1
ATOM 830 C C . LEU A 1 103 ? -15.806 -5.551 -2.873 1.00 92.06 103 LEU A C 1
ATOM 832 O O . LEU A 1 103 ? -16.023 -5.969 -4.008 1.00 92.06 103 LEU A O 1
ATOM 836 N N . MET A 1 104 ? -14.713 -4.843 -2.582 1.00 88.69 104 MET A N 1
ATOM 837 C CA . MET A 1 104 ? -13.723 -4.436 -3.587 1.00 88.69 104 MET A CA 1
ATOM 838 C C . MET A 1 104 ? -12.393 -5.181 -3.424 1.00 88.69 104 MET A C 1
ATOM 840 O O . MET A 1 104 ? -11.367 -4.587 -3.099 1.00 88.69 104 MET A O 1
ATOM 844 N N . VAL A 1 105 ? -12.402 -6.487 -3.700 1.00 89.62 105 VAL A N 1
ATOM 845 C CA . VAL A 1 105 ? -11.234 -7.384 -3.570 1.00 89.62 105 VAL A CA 1
ATOM 846 C C . VAL A 1 105 ? -10.036 -6.911 -4.403 1.00 89.62 105 VAL A C 1
ATOM 848 O O . VAL A 1 105 ? -8.926 -6.813 -3.892 1.00 89.62 105 VAL A O 1
ATOM 851 N N . SER A 1 106 ? -10.245 -6.513 -5.665 1.00 86.25 106 SER A N 1
ATOM 852 C CA . SER A 1 106 ? -9.158 -5.998 -6.523 1.00 86.25 106 SER A CA 1
ATOM 853 C C . SER A 1 106 ? -8.490 -4.742 -5.946 1.00 86.25 106 SER A C 1
ATOM 855 O O . SER A 1 106 ? -7.286 -4.544 -6.089 1.00 86.25 106 SER A O 1
ATOM 857 N N . MET A 1 107 ? -9.261 -3.893 -5.270 1.00 86.88 107 MET A N 1
ATOM 858 C CA . MET A 1 107 ? -8.747 -2.689 -4.625 1.00 86.88 107 MET A CA 1
ATOM 859 C C . MET A 1 107 ? -8.001 -3.028 -3.331 1.00 86.88 107 MET A C 1
ATOM 861 O O . MET A 1 107 ? -6.910 -2.510 -3.115 1.00 86.88 107 MET A O 1
ATOM 865 N N . ALA A 1 108 ? -8.560 -3.917 -2.505 1.00 88.94 108 ALA A N 1
ATOM 866 C CA . ALA A 1 108 ? -7.895 -4.430 -1.310 1.00 88.94 108 ALA A CA 1
ATOM 867 C C . ALA A 1 108 ? -6.552 -5.091 -1.660 1.00 88.94 108 ALA A C 1
ATOM 869 O O . ALA A 1 108 ? -5.553 -4.832 -0.998 1.00 88.94 108 ALA A O 1
ATOM 870 N N . SER A 1 109 ? -6.496 -5.847 -2.760 1.00 88.31 109 SER A N 1
ATOM 871 C CA . SER A 1 109 ? -5.258 -6.439 -3.271 1.00 88.31 109 SER 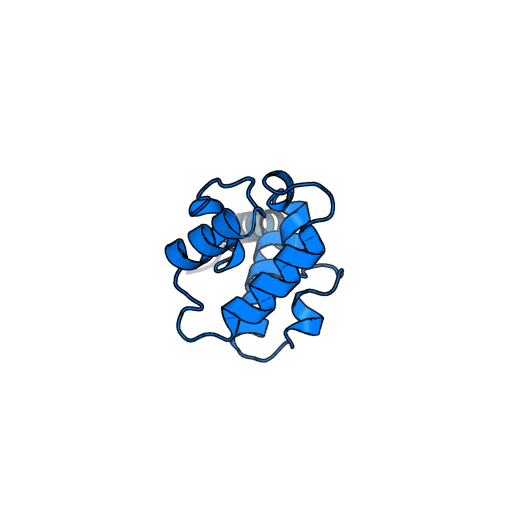A CA 1
ATOM 872 C C . SER A 1 109 ? -4.221 -5.370 -3.614 1.00 88.31 109 SER A C 1
ATOM 874 O O . SER A 1 109 ? -3.088 -5.483 -3.171 1.00 88.31 109 SER A O 1
ATOM 876 N N . LYS A 1 110 ? -4.603 -4.290 -4.309 1.00 84.56 110 LYS A N 1
ATOM 877 C CA . LYS A 1 110 ? -3.687 -3.173 -4.615 1.00 84.56 110 LYS A CA 1
ATOM 878 C C . LYS A 1 110 ? -3.171 -2.449 -3.373 1.00 84.56 110 LYS A C 1
ATOM 880 O O . LYS A 1 110 ? -2.083 -1.894 -3.406 1.00 84.56 110 LYS A O 1
ATOM 885 N N . ILE A 1 111 ? -3.967 -2.409 -2.307 1.00 85.56 111 ILE A N 1
ATOM 886 C CA . ILE A 1 111 ? -3.583 -1.794 -1.034 1.00 85.56 111 ILE A CA 1
ATOM 887 C C . ILE A 1 111 ? -2.582 -2.674 -0.284 1.00 85.56 111 ILE A C 1
ATOM 889 O O . ILE A 1 111 ? -1.570 -2.169 0.189 1.00 85.56 111 ILE A O 1
ATOM 893 N N . LEU A 1 112 ? -2.873 -3.972 -0.167 1.00 84.44 112 LEU A N 1
ATOM 894 C CA . LEU A 1 112 ? -2.054 -4.911 0.603 1.00 84.44 112 LEU A CA 1
ATOM 895 C C . LEU A 1 112 ? -0.833 -5.412 -0.167 1.00 84.44 112 LEU A C 1
ATOM 897 O O . LEU A 1 112 ? 0.131 -5.855 0.440 1.00 84.44 112 LEU A O 1
ATOM 901 N N . PHE A 1 113 ? -0.876 -5.345 -1.493 1.00 80.12 113 PHE A N 1
ATOM 902 C CA . PHE A 1 113 ? 0.175 -5.795 -2.395 1.00 80.12 113 PHE A CA 1
ATOM 903 C C . PHE A 1 113 ? 0.325 -4.787 -3.540 1.00 80.12 113 PHE A C 1
ATOM 905 O O . PHE A 1 113 ? -0.027 -5.103 -4.680 1.00 80.12 113 PHE A O 1
ATOM 912 N N . PRO A 1 114 ? 0.792 -3.555 -3.262 1.00 63.59 114 PRO A N 1
ATOM 913 C CA . PRO A 1 114 ? 1.095 -2.601 -4.317 1.00 63.59 114 PRO A CA 1
ATOM 914 C C . PRO A 1 114 ? 2.184 -3.200 -5.221 1.00 63.59 114 PRO A C 1
ATOM 916 O O . PRO A 1 114 ? 3.328 -3.393 -4.802 1.00 63.59 114 PRO A O 1
ATOM 919 N N . LEU A 1 115 ? 1.767 -3.551 -6.438 1.00 54.97 115 LEU A N 1
ATOM 920 C CA . LEU A 1 115 ? 2.584 -3.940 -7.586 1.00 54.97 115 LEU A CA 1
ATOM 921 C C . LEU A 1 115 ? 2.591 -2.794 -8.592 1.00 54.97 115 LEU A C 1
ATOM 923 O O . LEU A 1 115 ? 1.528 -2.141 -8.726 1.00 54.97 115 LEU A O 1
#